Protein AF-A0A7G8V5Z8-F1 (afdb_monomer_lite)

pLDDT: mean 82.26, std 10.38, range [54.16, 94.19]

Sequence (120 aa):
MIQDETIVINNLFGFWTFAGNHSKTILSASDFKAVFPKDSDWPKRIFDLGNGAVPKIGLFKRISAQIGQGDLPDMLTLTESMSSHYNQYLSEAGFTPKMKQLGMIIDLSKVGFIPVLAAY

Structure (mmCIF, N/CA/C/O backbone):
data_AF-A0A7G8V5Z8-F1
#
_entry.id   AF-A0A7G8V5Z8-F1
#
loop_
_atom_site.group_PDB
_atom_site.id
_atom_site.type_symbol
_atom_site.label_atom_id
_atom_site.label_alt_id
_atom_site.label_comp_id
_atom_site.label_asym_id
_atom_site.label_entity_id
_atom_site.label_seq_id
_atom_site.pdbx_PDB_ins_code
_atom_site.Cartn_x
_atom_site.Cartn_y
_atom_site.Cartn_z
_atom_site.occupancy
_atom_site.B_iso_or_equiv
_atom_site.auth_seq_id
_atom_site.auth_comp_id
_atom_site.auth_asym_id
_atom_site.auth_atom_id
_atom_site.pdbx_PDB_model_num
ATOM 1 N N . MET A 1 1 ? 7.266 10.616 -9.674 1.00 60.28 1 MET A N 1
ATOM 2 C CA . MET A 1 1 ? 7.582 9.183 -9.510 1.00 60.28 1 MET A CA 1
ATOM 3 C C . MET A 1 1 ? 8.653 8.843 -10.526 1.00 60.28 1 MET A C 1
ATOM 5 O O . MET A 1 1 ? 8.567 9.357 -11.638 1.00 60.28 1 MET A O 1
ATOM 9 N N . ILE A 1 2 ? 9.672 8.072 -10.156 1.00 71.31 2 ILE A N 1
ATOM 10 C CA . ILE A 1 2 ? 10.695 7.636 -11.121 1.00 71.31 2 ILE A CA 1
ATOM 11 C C . ILE A 1 2 ? 10.095 6.485 -11.950 1.00 71.31 2 ILE A C 1
ATOM 13 O O . ILE A 1 2 ? 9.275 5.716 -11.442 1.00 71.31 2 ILE A O 1
ATOM 17 N N . GLN A 1 3 ? 10.435 6.386 -13.237 1.00 72.62 3 GLN A N 1
ATOM 18 C CA . GLN A 1 3 ? 9.810 5.420 -14.152 1.00 72.62 3 GLN A CA 1
ATOM 19 C C . GLN A 1 3 ? 10.002 3.964 -13.690 1.00 72.62 3 GLN A C 1
ATOM 21 O O . GLN A 1 3 ? 9.035 3.206 -13.652 1.00 72.62 3 GLN A O 1
ATOM 26 N N . ASP A 1 4 ? 11.203 3.603 -13.239 1.00 73.62 4 ASP A N 1
ATOM 27 C CA . ASP A 1 4 ? 11.512 2.242 -12.772 1.00 73.62 4 ASP A CA 1
ATOM 28 C C . ASP A 1 4 ? 10.743 1.873 -11.496 1.00 73.62 4 ASP A C 1
ATOM 30 O O . ASP A 1 4 ? 10.183 0.783 -11.377 1.00 73.62 4 ASP A O 1
ATOM 34 N N . GLU A 1 5 ? 10.640 2.820 -10.561 1.00 75.75 5 GLU A N 1
ATOM 35 C CA . GLU A 1 5 ? 9.837 2.685 -9.342 1.00 75.75 5 GLU A CA 1
ATOM 36 C C . GLU A 1 5 ? 8.360 2.432 -9.677 1.00 75.75 5 GLU A C 1
ATOM 38 O O . GLU A 1 5 ? 7.707 1.597 -9.049 1.00 75.75 5 GLU A O 1
ATOM 43 N N . THR A 1 6 ? 7.857 3.105 -10.714 1.00 75.62 6 THR A N 1
ATOM 44 C CA . THR A 1 6 ? 6.477 2.965 -11.192 1.00 75.62 6 THR A CA 1
ATOM 45 C C . THR A 1 6 ? 6.216 1.563 -11.755 1.00 75.62 6 THR A C 1
ATOM 47 O O . THR A 1 6 ? 5.164 0.980 -11.501 1.00 75.62 6 THR A O 1
ATOM 50 N N . ILE A 1 7 ? 7.169 0.975 -12.485 1.00 75.81 7 ILE A N 1
ATOM 51 C CA . ILE A 1 7 ? 7.021 -0.379 -13.046 1.00 75.81 7 ILE A CA 1
ATOM 52 C C . ILE A 1 7 ? 6.971 -1.424 -11.927 1.00 75.81 7 ILE A C 1
ATOM 54 O O . ILE A 1 7 ? 6.063 -2.259 -11.891 1.00 75.81 7 ILE A O 1
ATOM 58 N N . VAL A 1 8 ? 7.921 -1.365 -10.990 1.00 76.69 8 VAL A N 1
ATOM 59 C CA . VAL A 1 8 ? 7.997 -2.321 -9.875 1.00 76.69 8 VAL A CA 1
ATOM 60 C C . VAL A 1 8 ? 6.748 -2.235 -9.001 1.00 76.69 8 VAL A C 1
ATOM 62 O O . VAL A 1 8 ? 6.163 -3.268 -8.662 1.00 76.69 8 VAL A O 1
ATOM 65 N N . ILE A 1 9 ? 6.302 -1.021 -8.661 1.00 78.81 9 ILE A N 1
ATOM 66 C CA . ILE A 1 9 ? 5.128 -0.858 -7.803 1.00 78.81 9 ILE A CA 1
ATOM 67 C C . ILE A 1 9 ? 3.839 -1.288 -8.509 1.00 78.81 9 ILE A C 1
ATOM 69 O O . ILE A 1 9 ? 3.002 -1.932 -7.883 1.00 78.81 9 ILE A O 1
ATOM 73 N N . ASN A 1 10 ? 3.695 -1.025 -9.811 1.00 81.94 10 ASN A N 1
ATOM 74 C CA . ASN A 1 10 ? 2.520 -1.452 -10.569 1.00 81.94 10 ASN A CA 1
ATOM 75 C C . ASN A 1 10 ? 2.424 -2.977 -10.652 1.00 81.94 10 ASN A C 1
ATOM 77 O O . ASN A 1 10 ? 1.331 -3.521 -10.503 1.00 81.94 10 ASN A O 1
ATOM 81 N N . ASN A 1 11 ? 3.551 -3.676 -10.808 1.00 80.44 11 ASN A N 1
ATOM 82 C CA . ASN A 1 11 ? 3.576 -5.139 -10.744 1.00 80.44 11 ASN A CA 1
ATOM 83 C C . ASN A 1 11 ? 3.133 -5.646 -9.366 1.00 80.44 11 ASN A C 1
ATOM 85 O O . ASN A 1 11 ? 2.311 -6.559 -9.273 1.00 80.44 11 ASN A O 1
ATOM 89 N N . LEU A 1 12 ? 3.628 -5.024 -8.292 1.00 83.50 12 LEU A N 1
ATOM 90 C CA . LEU A 1 12 ? 3.247 -5.377 -6.927 1.00 83.50 12 LEU A CA 1
ATOM 91 C C . LEU A 1 12 ? 1.753 -5.114 -6.666 1.00 83.50 12 LEU A C 1
ATOM 93 O O . LEU A 1 12 ? 1.062 -5.963 -6.108 1.00 83.50 12 LEU A O 1
ATOM 97 N N . PHE A 1 13 ? 1.229 -3.965 -7.092 1.00 87.31 13 PHE A N 1
ATOM 98 C CA . PHE A 1 13 ? -0.190 -3.624 -6.962 1.00 87.31 13 PHE A CA 1
ATOM 99 C C . PHE A 1 13 ? -1.078 -4.530 -7.820 1.00 87.31 13 PHE A C 1
ATOM 101 O O . PHE A 1 13 ? -2.152 -4.936 -7.370 1.00 87.31 13 PHE A O 1
ATOM 108 N N . GLY A 1 14 ? -0.623 -4.900 -9.019 1.00 84.94 14 GLY A N 1
ATOM 109 C CA . GLY A 1 14 ? -1.280 -5.885 -9.876 1.00 84.94 14 GLY A CA 1
ATOM 110 C C . GLY A 1 14 ? -1.377 -7.250 -9.199 1.00 84.94 14 GLY A C 1
ATOM 111 O O . GLY A 1 14 ? -2.460 -7.834 -9.153 1.00 84.94 14 GLY A O 1
ATOM 112 N N . PHE A 1 15 ? -0.285 -7.713 -8.584 1.00 85.94 15 PHE A N 1
ATOM 113 C CA . PHE A 1 15 ? -0.270 -8.945 -7.796 1.00 85.94 15 PHE A CA 1
ATOM 114 C C . PHE A 1 15 ? -1.276 -8.903 -6.636 1.00 85.94 15 PHE A C 1
ATOM 116 O O . PHE A 1 15 ? -2.101 -9.809 -6.511 1.00 85.94 15 PHE A O 1
ATOM 123 N N . TRP A 1 16 ? -1.273 -7.840 -5.823 1.00 87.00 16 TRP A N 1
ATOM 124 C CA . TRP A 1 16 ? -2.216 -7.718 -4.702 1.00 87.00 16 TRP A CA 1
ATOM 125 C C . TRP A 1 16 ? -3.670 -7.612 -5.159 1.00 87.00 16 TRP A C 1
ATOM 127 O O . TRP A 1 16 ? -4.551 -8.196 -4.532 1.00 87.00 16 TRP A O 1
ATOM 137 N N . THR A 1 17 ? -3.923 -6.928 -6.275 1.00 88.69 17 THR A N 1
ATOM 138 C CA . THR A 1 17 ? -5.258 -6.855 -6.881 1.00 88.69 17 THR A CA 1
ATOM 139 C C . THR A 1 17 ? -5.734 -8.240 -7.315 1.00 88.69 17 THR A C 1
ATOM 141 O O . THR A 1 17 ? -6.843 -8.645 -6.972 1.00 88.69 17 THR A O 1
ATOM 144 N N . PHE A 1 18 ? -4.891 -8.996 -8.026 1.00 88.31 18 PHE A N 1
ATOM 145 C CA . PHE A 1 18 ? -5.204 -10.358 -8.457 1.00 88.31 18 PHE A CA 1
ATOM 146 C C . PHE A 1 18 ? -5.498 -11.271 -7.261 1.00 88.31 18 PHE A C 1
ATOM 148 O O . PHE A 1 18 ? -6.549 -11.913 -7.210 1.00 88.31 18 PHE A O 1
ATOM 155 N N . ALA A 1 19 ? -4.607 -11.280 -6.270 1.00 85.94 19 ALA A N 1
ATOM 156 C CA . ALA A 1 19 ? -4.750 -12.113 -5.085 1.00 85.94 19 ALA A CA 1
ATOM 157 C C . ALA A 1 19 ? -5.990 -11.750 -4.250 1.00 85.94 19 ALA A C 1
ATOM 159 O O . ALA A 1 19 ? -6.736 -12.635 -3.822 1.00 85.94 19 ALA A O 1
ATOM 160 N N . GLY A 1 20 ? -6.244 -10.454 -4.051 1.00 87.62 20 GLY A N 1
ATOM 161 C CA . GLY A 1 20 ? -7.413 -9.953 -3.329 1.00 87.62 20 GLY A CA 1
ATOM 162 C C . GLY A 1 20 ? -8.729 -10.303 -4.018 1.00 87.62 20 GLY A C 1
ATOM 163 O O . GLY A 1 20 ? -9.673 -10.730 -3.354 1.00 87.62 20 GLY A O 1
ATOM 164 N N . ASN A 1 21 ? -8.784 -10.185 -5.347 1.00 89.56 21 ASN A N 1
ATOM 165 C CA . ASN A 1 21 ? -9.952 -10.576 -6.138 1.00 89.56 21 ASN A CA 1
ATOM 166 C C . ASN A 1 21 ? -10.210 -12.084 -6.053 1.00 89.56 21 ASN A C 1
ATOM 168 O O . ASN A 1 21 ? -11.340 -12.500 -5.806 1.00 89.56 21 ASN A O 1
ATOM 172 N N . HIS A 1 22 ? -9.168 -12.903 -6.221 1.00 87.00 22 HIS A N 1
ATOM 173 C CA . HIS A 1 22 ? -9.299 -14.361 -6.205 1.00 87.00 22 HIS A CA 1
ATOM 174 C C . HIS A 1 22 ? -9.758 -14.889 -4.838 1.00 87.00 22 HIS A C 1
ATOM 176 O O . HIS A 1 22 ? -10.595 -15.784 -4.760 1.00 87.00 22 HIS A O 1
ATOM 182 N N . SER A 1 23 ? -9.253 -14.290 -3.757 1.00 86.69 23 SER A N 1
ATOM 183 C CA . SER A 1 23 ? -9.610 -14.654 -2.381 1.00 86.69 23 SER A CA 1
ATOM 184 C C . SER A 1 23 ? -10.863 -13.954 -1.841 1.00 86.69 23 SER A C 1
ATOM 186 O O . SER A 1 23 ? -11.302 -14.284 -0.744 1.00 86.69 23 SER A O 1
ATOM 188 N N . LYS A 1 24 ? -11.454 -13.007 -2.587 1.00 88.19 24 LYS A N 1
ATOM 189 C CA . LYS A 1 24 ? -12.566 -12.139 -2.142 1.00 88.19 24 LYS A CA 1
ATOM 190 C C . LYS A 1 24 ? -12.241 -11.315 -0.885 1.00 88.19 24 LYS A C 1
ATOM 192 O O . LYS A 1 24 ? -13.098 -11.101 -0.034 1.00 88.19 24 LYS A O 1
ATOM 197 N N . THR A 1 25 ? -10.999 -10.847 -0.776 1.00 90.00 25 THR A N 1
ATOM 198 C CA . THR A 1 25 ? -10.494 -10.064 0.372 1.00 90.00 25 THR A CA 1
ATOM 199 C C . THR A 1 25 ? -10.086 -8.641 -0.009 1.00 90.00 25 THR A C 1
ATOM 201 O O . THR A 1 25 ? -9.585 -7.891 0.832 1.00 90.00 25 THR A O 1
ATOM 204 N N . ILE A 1 26 ? -10.282 -8.266 -1.278 1.00 91.81 26 ILE A N 1
ATOM 205 C CA . ILE A 1 26 ? -10.048 -6.906 -1.751 1.00 91.81 26 ILE A CA 1
ATOM 206 C C . ILE A 1 26 ? -11.102 -5.953 -1.174 1.00 91.81 26 ILE A C 1
ATOM 208 O O . ILE A 1 26 ? -12.303 -6.212 -1.219 1.00 91.81 26 ILE A O 1
ATOM 212 N N . LEU A 1 27 ? -10.642 -4.813 -0.681 1.00 89.81 27 LEU A N 1
ATOM 213 C CA . LEU A 1 27 ? -11.450 -3.646 -0.371 1.00 89.81 27 LEU A CA 1
ATOM 214 C C . LEU A 1 27 ? -11.071 -2.559 -1.370 1.00 89.81 27 LEU A C 1
ATOM 216 O O . LEU A 1 27 ? -9.891 -2.281 -1.578 1.00 89.81 27 LEU A O 1
ATOM 220 N N . SER A 1 28 ? -12.067 -1.972 -2.025 1.00 87.75 28 SER A N 1
ATOM 221 C CA . SER A 1 28 ? -11.869 -0.885 -2.984 1.00 87.75 28 SER A CA 1
ATOM 222 C C . SER A 1 28 ? -12.700 0.315 -2.558 1.00 87.75 28 SER A C 1
ATOM 224 O O . SER A 1 28 ? -13.919 0.212 -2.427 1.00 87.75 28 SER A O 1
ATOM 226 N N . ALA A 1 29 ? -12.030 1.441 -2.350 1.00 84.31 29 ALA A N 1
ATOM 227 C CA . ALA A 1 29 ? -12.629 2.745 -2.119 1.00 84.31 29 ALA A CA 1
ATOM 228 C C . ALA A 1 29 ? -12.259 3.690 -3.271 1.00 84.31 29 ALA A C 1
ATOM 230 O O . ALA A 1 29 ? -11.465 3.354 -4.151 1.00 84.31 29 ALA A O 1
ATOM 231 N N . SER A 1 30 ? -12.842 4.887 -3.283 1.00 82.00 30 SER A N 1
ATOM 232 C CA . SER A 1 30 ? -12.520 5.897 -4.299 1.00 82.00 30 SER A CA 1
ATOM 233 C C . SER A 1 30 ? -11.093 6.438 -4.174 1.00 82.00 30 SER A C 1
ATOM 235 O O . SER A 1 30 ? -10.550 6.956 -5.146 1.00 82.00 30 SER A O 1
ATOM 237 N N . ASP A 1 31 ? -10.491 6.325 -2.991 1.00 84.75 31 ASP A N 1
ATOM 238 C CA . ASP A 1 31 ? -9.199 6.902 -2.634 1.00 84.75 31 ASP A CA 1
ATOM 239 C C . ASP A 1 31 ? -8.124 5.871 -2.259 1.00 84.75 31 ASP A C 1
ATOM 241 O O . ASP A 1 31 ? -6.967 6.259 -2.089 1.00 84.75 31 ASP A O 1
ATOM 245 N N . PHE A 1 32 ? -8.458 4.580 -2.162 1.00 87.25 32 PHE A N 1
ATOM 246 C CA . PHE A 1 32 ? -7.470 3.521 -1.948 1.00 87.25 32 PHE A CA 1
ATOM 247 C C . PHE A 1 32 ? -7.967 2.122 -2.340 1.00 87.25 32 PHE A C 1
ATOM 249 O O . PHE A 1 32 ? -9.170 1.878 -2.477 1.00 87.25 32 PHE A O 1
ATOM 256 N N . LYS A 1 33 ? -7.032 1.168 -2.422 1.00 90.75 33 LYS A N 1
ATOM 257 C CA . LYS A 1 33 ? -7.319 -0.270 -2.349 1.00 90.75 33 LYS A CA 1
ATOM 258 C C . LYS A 1 33 ? -6.648 -0.903 -1.132 1.00 90.75 33 LYS A C 1
ATOM 260 O O . LYS A 1 33 ? -5.674 -0.399 -0.578 1.00 90.75 33 LYS A O 1
ATOM 265 N N . ALA A 1 34 ? -7.188 -2.020 -0.674 1.00 91.69 34 ALA A N 1
ATOM 266 C CA . ALA A 1 34 ? -6.580 -2.803 0.388 1.00 91.69 34 ALA A CA 1
ATOM 267 C C . ALA A 1 34 ? -6.880 -4.289 0.208 1.00 91.69 34 ALA A C 1
ATOM 269 O O . ALA A 1 34 ? -7.897 -4.662 -0.365 1.00 91.69 34 ALA A O 1
ATOM 270 N N . VAL A 1 35 ? -6.000 -5.139 0.725 1.00 90.19 35 VAL A N 1
ATOM 271 C CA . VAL A 1 35 ? -6.250 -6.572 0.911 1.00 90.19 35 VAL A CA 1
ATOM 272 C C . VAL A 1 35 ? -6.363 -6.777 2.411 1.00 90.19 35 VAL A C 1
ATOM 274 O O . VAL A 1 35 ? -5.428 -6.448 3.148 1.00 90.19 35 VAL A O 1
ATOM 277 N N . PHE A 1 36 ? -7.516 -7.272 2.865 1.00 89.56 36 PHE A N 1
ATOM 278 C CA . PHE A 1 36 ? -7.797 -7.420 4.292 1.00 89.56 36 PHE A CA 1
ATOM 279 C C . PHE A 1 36 ? -8.495 -8.748 4.640 1.00 89.56 36 PHE A C 1
ATOM 281 O O . PHE A 1 36 ? -9.677 -8.774 4.984 1.00 89.56 36 PHE A O 1
ATOM 288 N N . PRO A 1 37 ? -7.772 -9.879 4.586 1.00 83.56 37 PRO A N 1
ATOM 289 C CA . PRO A 1 37 ? -8.271 -11.147 5.103 1.00 83.56 37 PRO A CA 1
ATOM 290 C C . PRO A 1 37 ? -8.274 -11.116 6.640 1.00 83.56 37 PRO A C 1
ATOM 292 O O . PRO A 1 37 ? -7.224 -11.256 7.268 1.00 83.56 37 PRO A O 1
ATOM 295 N N . LYS A 1 38 ? -9.443 -10.903 7.261 1.00 77.44 38 LYS A N 1
ATOM 296 C CA . LYS A 1 38 ? -9.565 -10.726 8.723 1.00 77.44 38 LYS A CA 1
ATOM 297 C C . LYS A 1 38 ? -8.955 -11.890 9.517 1.00 77.44 38 LYS A C 1
ATOM 299 O O . LYS A 1 38 ? -8.156 -11.627 10.414 1.00 77.44 38 LYS A O 1
ATOM 304 N N . ASP A 1 39 ? -9.177 -13.127 9.074 1.00 81.12 39 ASP A N 1
ATOM 305 C CA . ASP A 1 39 ? -8.798 -14.353 9.798 1.00 81.12 39 ASP A CA 1
ATOM 306 C C . ASP A 1 39 ? -7.574 -15.084 9.212 1.00 81.12 39 ASP A C 1
ATOM 308 O O . ASP A 1 39 ? -7.449 -16.300 9.329 1.00 81.12 39 ASP A O 1
ATOM 312 N N . SER A 1 40 ? -6.673 -14.371 8.530 1.00 79.25 40 SER A N 1
ATOM 313 C CA . SER A 1 40 ? -5.483 -14.975 7.918 1.00 79.25 40 SER A CA 1
ATOM 314 C C . SER A 1 40 ? -4.200 -14.253 8.307 1.00 79.25 40 SER A C 1
ATOM 316 O O . SER A 1 40 ? -4.200 -13.034 8.466 1.00 79.25 40 SER A O 1
ATOM 318 N N . ASP A 1 41 ? -3.094 -14.992 8.356 1.00 75.94 41 ASP A N 1
ATOM 319 C CA . ASP A 1 41 ? -1.734 -14.439 8.441 1.00 75.94 41 ASP A CA 1
ATOM 320 C C . ASP A 1 41 ? -1.243 -13.873 7.102 1.00 75.94 41 ASP A C 1
ATOM 322 O O . ASP A 1 41 ? -0.117 -13.384 6.980 1.00 75.94 41 ASP A O 1
ATOM 326 N N . TRP A 1 42 ? -2.086 -13.937 6.069 1.00 75.56 42 TRP A N 1
ATOM 327 C CA . TRP A 1 42 ? -1.795 -13.310 4.796 1.00 75.56 42 TRP A CA 1
ATOM 328 C C . TRP A 1 42 ? -1.525 -11.810 4.954 1.00 75.56 42 TRP A C 1
ATOM 330 O O . TRP A 1 42 ? -2.129 -11.157 5.808 1.00 75.56 42 TRP A O 1
ATOM 340 N N . PRO A 1 43 ? -0.664 -11.224 4.105 1.00 74.00 43 PRO A N 1
ATOM 341 C CA . PRO A 1 43 ? -0.308 -9.823 4.234 1.00 74.00 43 PRO A CA 1
ATOM 342 C C . PRO A 1 43 ? -1.529 -8.904 4.112 1.00 74.00 43 PRO A C 1
ATOM 344 O O . PRO A 1 43 ? -2.102 -8.752 3.035 1.00 74.00 43 PRO A O 1
ATOM 347 N N . LYS A 1 44 ? -1.891 -8.255 5.220 1.00 88.19 44 LYS A N 1
ATOM 348 C CA . LYS A 1 44 ? -2.979 -7.276 5.290 1.00 88.19 44 LYS A CA 1
ATOM 349 C C . LYS A 1 44 ? -2.384 -5.898 5.056 1.00 88.19 44 LYS A C 1
ATOM 351 O O . LYS A 1 44 ? -1.496 -5.488 5.799 1.00 88.19 44 LYS A O 1
ATOM 356 N N . ARG A 1 45 ? -2.798 -5.208 3.996 1.00 91.38 45 ARG A N 1
ATOM 357 C CA . ARG A 1 45 ? -2.214 -3.906 3.655 1.00 91.38 45 ARG A CA 1
ATOM 358 C C . ARG A 1 45 ? -3.112 -3.065 2.771 1.00 91.38 45 ARG A C 1
ATOM 360 O O . ARG A 1 45 ? -3.808 -3.583 1.900 1.00 91.38 45 ARG A O 1
ATOM 367 N N . ILE A 1 46 ? -3.011 -1.761 2.965 1.00 91.50 46 ILE A N 1
ATOM 368 C CA . ILE A 1 46 ? -3.474 -0.731 2.048 1.00 91.50 46 ILE A CA 1
ATOM 369 C C . ILE A 1 46 ? -2.396 -0.560 0.980 1.00 91.50 46 ILE A C 1
ATOM 371 O O . ILE A 1 46 ? -1.204 -0.441 1.287 1.00 91.50 46 ILE A O 1
ATOM 375 N N . PHE A 1 47 ? -2.807 -0.574 -0.278 1.00 86.94 47 PHE A N 1
ATOM 376 C CA . PHE A 1 47 ? -1.950 -0.366 -1.437 1.00 86.94 47 PHE A CA 1
ATOM 377 C C . PHE A 1 47 ? -2.724 0.440 -2.473 1.00 86.94 47 PHE A C 1
ATOM 379 O O . PHE A 1 47 ? -3.944 0.369 -2.510 1.00 86.94 47 PHE A O 1
ATOM 386 N N . ASP A 1 48 ? -2.021 1.191 -3.319 1.00 84.50 48 ASP A N 1
ATOM 387 C CA . ASP A 1 48 ? -2.649 2.028 -4.347 1.00 84.50 48 ASP A CA 1
ATOM 388 C C . ASP A 1 48 ? -3.597 3.107 -3.770 1.00 84.50 48 ASP A C 1
ATOM 390 O O . ASP A 1 48 ? -4.790 2.883 -3.582 1.00 84.50 48 ASP A O 1
ATOM 394 N N . LEU A 1 49 ? -3.067 4.311 -3.511 1.00 84.25 49 LEU A N 1
ATOM 395 C CA . LEU A 1 49 ? -3.825 5.477 -3.021 1.00 84.25 49 LEU A CA 1
ATOM 396 C C . LEU A 1 49 ? -4.581 6.223 -4.142 1.00 84.25 49 LEU A C 1
ATOM 398 O O . LEU A 1 49 ? -4.490 7.446 -4.257 1.00 84.25 49 LEU A O 1
ATOM 402 N N . GLY A 1 50 ? -5.300 5.484 -4.990 1.00 66.00 50 GLY A N 1
ATOM 403 C CA . GLY A 1 50 ? -6.199 6.054 -5.996 1.00 66.00 50 GLY A CA 1
ATOM 404 C C . GLY A 1 50 ? -5.606 6.191 -7.401 1.00 66.00 50 GLY A C 1
ATOM 405 O O . GLY A 1 50 ? -5.726 7.253 -8.011 1.00 66.00 50 GLY A O 1
ATOM 406 N N . ASN A 1 51 ? -5.002 5.125 -7.940 1.00 60.09 51 ASN A N 1
ATOM 407 C CA . ASN A 1 51 ? -4.619 4.975 -9.353 1.00 60.09 51 ASN A CA 1
ATOM 408 C C . ASN A 1 51 ? -3.827 6.180 -9.921 1.00 60.09 51 ASN A C 1
ATOM 410 O O . ASN A 1 51 ? -4.060 6.621 -11.045 1.00 60.09 51 ASN A O 1
ATOM 414 N N . GLY A 1 52 ? -2.899 6.747 -9.146 1.00 56.81 52 GLY A N 1
ATOM 415 C CA . GLY A 1 52 ? -2.050 7.860 -9.595 1.00 56.81 52 GLY A CA 1
ATOM 416 C C . GLY A 1 52 ? -2.638 9.266 -9.415 1.00 56.81 52 GLY A C 1
ATOM 417 O O . GLY A 1 52 ? -1.979 10.241 -9.778 1.00 56.81 52 GLY A O 1
ATOM 418 N N . ALA A 1 53 ? -3.828 9.406 -8.822 1.00 61.84 53 ALA A N 1
ATOM 419 C CA . ALA A 1 53 ? -4.295 10.699 -8.332 1.00 61.84 53 ALA A CA 1
ATOM 420 C C . ALA A 1 53 ? -3.440 11.158 -7.141 1.00 61.84 53 ALA A C 1
ATOM 422 O O . ALA A 1 53 ? -3.034 10.350 -6.311 1.00 61.84 53 ALA A O 1
ATOM 423 N N . VAL A 1 54 ? -3.181 12.464 -7.044 1.00 70.69 54 VAL A N 1
ATOM 424 C CA . VAL A 1 54 ? -2.480 13.081 -5.907 1.00 70.69 54 VAL A CA 1
ATOM 425 C C . VAL A 1 54 ? -3.319 12.861 -4.638 1.00 70.69 54 VAL A C 1
ATOM 427 O O . VAL A 1 54 ? -4.440 13.383 -4.572 1.00 70.69 54 VAL A O 1
ATOM 430 N N . PRO A 1 55 ? -2.818 12.122 -3.625 1.00 75.12 55 PRO A N 1
ATOM 431 C CA . PRO A 1 55 ? -3.504 11.977 -2.350 1.00 75.12 55 PRO A CA 1
ATOM 432 C C . PRO A 1 55 ? -3.939 13.323 -1.773 1.00 75.12 55 PRO A C 1
ATOM 434 O O . PRO A 1 55 ? -3.135 14.243 -1.605 1.00 75.12 55 PRO A O 1
ATOM 437 N N . LYS A 1 56 ? -5.225 13.442 -1.432 1.00 80.31 56 LYS A N 1
ATOM 438 C CA . LYS A 1 56 ? -5.727 14.611 -0.700 1.00 80.31 56 LYS A CA 1
ATOM 439 C C . LYS A 1 56 ? -5.055 14.655 0.673 1.00 80.31 56 LYS A C 1
ATOM 441 O O . LYS A 1 56 ? -4.986 13.631 1.342 1.00 80.31 56 LYS A O 1
ATOM 446 N N . ILE A 1 57 ? -4.669 15.843 1.137 1.00 75.44 57 ILE A N 1
ATOM 447 C CA . ILE A 1 57 ? -3.971 16.061 2.422 1.00 75.44 57 ILE A CA 1
ATOM 448 C C . ILE A 1 57 ? -4.654 15.343 3.608 1.00 75.44 57 ILE A C 1
ATOM 450 O O . ILE A 1 57 ? -3.988 14.764 4.460 1.00 75.44 57 ILE A O 1
ATOM 454 N N . GLY A 1 58 ? -5.991 15.306 3.643 1.00 85.62 58 GLY A N 1
ATOM 455 C CA . GLY A 1 58 ? -6.749 14.630 4.705 1.00 85.62 58 GLY A CA 1
ATOM 456 C C . GLY A 1 58 ? -6.857 13.102 4.595 1.00 85.62 58 GLY A C 1
ATOM 457 O O . GLY A 1 58 ? -7.457 12.490 5.474 1.00 85.62 58 GLY A O 1
ATOM 458 N N . LEU A 1 59 ? -6.337 12.477 3.533 1.00 90.06 59 LEU A N 1
ATOM 459 C CA . LEU A 1 59 ? -6.456 11.033 3.296 1.00 90.06 59 LEU A CA 1
ATOM 460 C C . LEU A 1 59 ? -5.796 10.218 4.411 1.00 90.06 59 LEU A C 1
ATOM 462 O O . LEU A 1 59 ? -6.436 9.347 4.989 1.00 90.06 59 LEU A O 1
ATOM 466 N N . PHE A 1 60 ? -4.551 10.544 4.760 1.00 92.56 60 PHE A N 1
ATOM 467 C CA . PHE A 1 60 ? -3.778 9.787 5.748 1.00 92.56 60 PHE A CA 1
ATOM 468 C C . PHE A 1 60 ? -4.433 9.794 7.134 1.00 92.56 60 PHE A C 1
ATOM 470 O O . PHE A 1 60 ? -4.493 8.757 7.787 1.00 92.56 60 PHE A O 1
ATOM 477 N N . LYS A 1 61 ? -5.018 10.927 7.550 1.00 92.81 61 LYS A N 1
ATOM 478 C CA . LYS A 1 61 ? -5.770 11.020 8.814 1.00 92.81 61 LYS A CA 1
ATOM 479 C C . LYS A 1 61 ? -7.033 10.154 8.798 1.00 92.81 61 LYS A C 1
ATOM 481 O O . LYS A 1 61 ? -7.322 9.500 9.794 1.00 92.81 61 LYS A O 1
ATOM 486 N N . ARG A 1 62 ? -7.761 10.106 7.674 1.00 92.00 62 ARG A N 1
ATOM 487 C CA . ARG A 1 62 ? -8.933 9.221 7.532 1.00 92.00 62 ARG A CA 1
ATOM 488 C C . ARG A 1 62 ? -8.541 7.749 7.589 1.00 92.00 62 ARG A C 1
ATOM 490 O O . ARG A 1 62 ? -9.172 6.999 8.324 1.00 92.00 62 ARG A O 1
ATOM 497 N N . ILE A 1 63 ? -7.492 7.364 6.862 1.00 93.31 63 ILE A N 1
ATOM 498 C CA . ILE A 1 63 ? -6.972 5.993 6.884 1.00 93.31 63 ILE A CA 1
ATOM 499 C C . ILE A 1 63 ? -6.575 5.606 8.312 1.00 93.31 63 ILE A C 1
ATOM 501 O O . ILE A 1 63 ? -7.008 4.572 8.804 1.00 93.31 63 ILE A O 1
ATOM 505 N N . SER A 1 64 ? -5.805 6.454 8.997 1.00 94.19 64 SER A N 1
ATOM 506 C CA . SER A 1 64 ? -5.377 6.219 10.380 1.00 94.19 64 SER A CA 1
ATOM 507 C C . SER A 1 64 ? -6.568 6.016 11.329 1.00 94.19 64 SER A C 1
ATOM 509 O O . SER A 1 64 ? -6.593 5.060 12.103 1.00 94.19 64 SER A O 1
ATOM 511 N N . ALA A 1 65 ? -7.620 6.834 11.200 1.00 93.69 65 ALA A N 1
ATOM 512 C CA . ALA A 1 65 ? -8.843 6.669 11.985 1.00 93.69 65 ALA A CA 1
ATOM 513 C C . ALA A 1 65 ? -9.559 5.331 11.711 1.00 93.69 65 ALA A C 1
ATOM 515 O O . ALA A 1 65 ? -9.985 4.668 12.654 1.00 93.69 65 ALA A O 1
ATOM 516 N N . GLN A 1 66 ? -9.656 4.910 10.446 1.00 92.56 66 GLN A N 1
ATOM 517 C CA . GLN A 1 66 ? -10.273 3.632 10.066 1.00 92.56 66 GLN A CA 1
ATOM 518 C C . GLN A 1 66 ? -9.449 2.418 10.524 1.00 92.56 66 GLN A C 1
ATOM 520 O O . GLN A 1 66 ? -10.019 1.403 10.919 1.00 92.56 66 GLN A O 1
ATOM 525 N N . ILE A 1 67 ? -8.115 2.527 10.539 1.00 93.00 67 ILE A N 1
ATOM 526 C CA . ILE A 1 67 ? -7.236 1.516 11.147 1.00 93.00 67 ILE A CA 1
ATOM 527 C C . ILE A 1 67 ? -7.518 1.416 12.650 1.00 93.00 67 ILE A C 1
ATOM 529 O O . ILE A 1 67 ? -7.710 0.317 13.162 1.00 93.00 67 ILE A O 1
ATOM 533 N N . GLY A 1 68 ? -7.622 2.552 13.351 1.00 91.12 68 GLY A N 1
ATOM 534 C CA . GLY A 1 68 ? -7.956 2.586 14.781 1.00 91.12 68 GLY A CA 1
ATOM 535 C C . GLY A 1 68 ? -9.330 1.992 15.123 1.00 91.12 68 GLY A C 1
ATOM 536 O O . GLY A 1 68 ? -9.536 1.545 16.247 1.00 91.12 68 GLY A O 1
ATOM 537 N N . GLN A 1 69 ? -10.253 1.956 14.157 1.00 92.81 69 GLN A N 1
ATOM 538 C CA . GLN A 1 69 ? -11.579 1.334 14.276 1.00 92.81 69 GLN A CA 1
ATOM 539 C C . GLN A 1 69 ? -11.587 -0.161 13.907 1.00 92.81 69 GLN A C 1
ATOM 541 O O . GLN A 1 69 ? -12.578 -0.843 14.151 1.00 92.81 69 GLN A O 1
ATOM 546 N N . GLY A 1 70 ? -10.491 -0.691 13.353 1.00 88.75 70 GLY A N 1
ATOM 547 C CA . GLY A 1 70 ? -10.403 -2.077 12.881 1.00 88.75 70 GLY A CA 1
ATOM 548 C C . GLY A 1 70 ? -11.045 -2.324 11.509 1.00 88.75 70 GLY A C 1
ATOM 549 O O . GLY A 1 70 ? -11.202 -3.479 11.103 1.00 88.75 70 GLY A O 1
ATOM 550 N N . ASP A 1 71 ? -11.397 -1.261 10.783 1.00 89.25 71 ASP A N 1
ATOM 551 C CA . ASP A 1 71 ? -12.031 -1.339 9.461 1.00 89.25 71 ASP A CA 1
ATOM 552 C C . ASP A 1 71 ? -11.017 -1.521 8.329 1.00 89.25 71 ASP A C 1
ATOM 554 O O . ASP A 1 71 ? -11.358 -2.022 7.255 1.00 89.25 71 ASP A O 1
ATOM 558 N N . LEU A 1 72 ? -9.760 -1.144 8.575 1.00 91.69 72 LEU A N 1
ATOM 559 C CA . LEU A 1 72 ? -8.660 -1.251 7.626 1.00 91.69 72 LEU A CA 1
ATOM 560 C C . LEU A 1 72 ? -7.454 -1.991 8.210 1.00 91.69 72 LEU A C 1
ATOM 562 O O . LEU A 1 72 ? -7.266 -2.013 9.427 1.00 91.69 72 LEU A O 1
ATOM 566 N N . PRO A 1 73 ? -6.607 -2.572 7.341 1.00 90.75 73 PRO A N 1
ATOM 567 C CA . PRO A 1 73 ? -5.360 -3.178 7.775 1.00 90.75 73 PRO A CA 1
ATOM 568 C C . PRO A 1 73 ? -4.352 -2.126 8.250 1.00 90.75 73 PRO A C 1
ATOM 570 O O . PRO A 1 73 ? -4.305 -1.010 7.739 1.00 90.75 73 PRO A O 1
ATOM 573 N N . ASP A 1 74 ? -3.490 -2.521 9.180 1.00 91.12 74 ASP A N 1
ATOM 574 C CA . ASP A 1 74 ? -2.543 -1.663 9.905 1.00 91.12 74 ASP A CA 1
ATOM 575 C C . ASP A 1 74 ? -1.251 -1.325 9.136 1.00 91.12 74 ASP A C 1
ATOM 577 O O . ASP A 1 74 ? -0.355 -0.668 9.668 1.00 91.12 74 ASP A O 1
ATOM 581 N N . MET A 1 75 ? -1.135 -1.752 7.876 1.00 91.44 75 MET A N 1
ATOM 582 C CA . MET A 1 75 ? 0.034 -1.508 7.031 1.00 91.44 75 MET A CA 1
ATOM 583 C C . MET A 1 75 ? -0.339 -0.760 5.753 1.00 91.44 75 MET A C 1
ATOM 585 O O . MET A 1 75 ? -1.256 -1.149 5.034 1.00 91.44 75 MET A O 1
ATOM 589 N N . LEU A 1 76 ? 0.435 0.274 5.421 1.00 90.75 76 LEU A N 1
ATOM 590 C CA . LEU A 1 76 ? 0.324 1.046 4.183 1.00 90.75 76 LEU A CA 1
ATOM 591 C C . LEU A 1 76 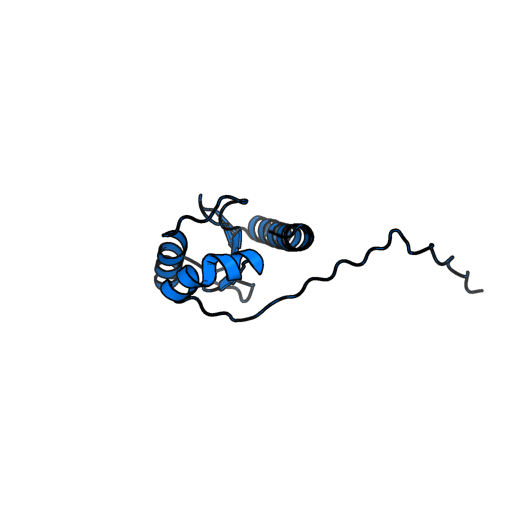? 1.590 0.853 3.340 1.00 90.75 76 LEU A C 1
ATOM 593 O O . LEU A 1 76 ? 2.702 1.047 3.826 1.00 90.75 76 LEU A O 1
ATOM 597 N N . THR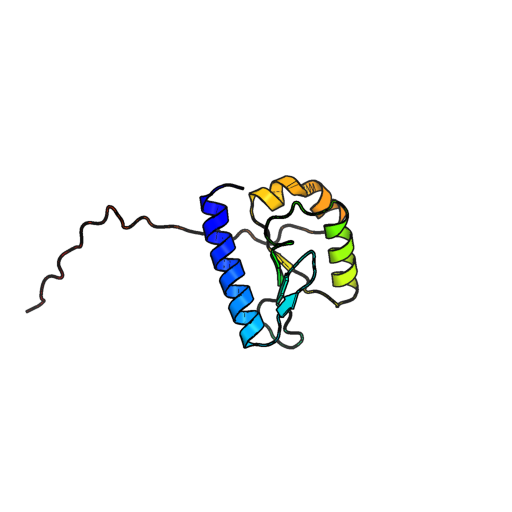 A 1 77 ? 1.426 0.473 2.072 1.00 89.75 77 THR A N 1
ATOM 598 C CA . THR A 1 77 ? 2.532 0.347 1.111 1.00 89.75 77 THR A CA 1
ATOM 599 C C . THR A 1 77 ? 2.558 1.551 0.177 1.00 89.75 77 THR A C 1
ATOM 601 O O . THR A 1 77 ? 1.584 1.808 -0.529 1.00 89.75 77 THR A O 1
ATOM 604 N N . LEU A 1 78 ? 3.689 2.257 0.146 1.00 87.00 78 LEU A N 1
ATOM 605 C CA . LEU A 1 78 ? 3.940 3.406 -0.724 1.00 87.00 78 LEU A CA 1
ATOM 606 C C . LEU A 1 78 ? 5.209 3.191 -1.539 1.00 87.00 78 LEU A C 1
ATOM 608 O O . LEU A 1 78 ? 6.091 2.426 -1.148 1.00 87.00 78 LEU A O 1
ATOM 612 N N . THR A 1 79 ? 5.318 3.923 -2.643 1.00 85.12 79 THR A N 1
ATOM 613 C CA . THR A 1 79 ? 6.606 4.114 -3.305 1.00 85.12 79 THR A CA 1
ATOM 614 C C . THR A 1 79 ? 7.523 4.983 -2.438 1.00 85.12 79 THR A C 1
ATOM 616 O O . THR A 1 79 ? 7.057 5.735 -1.575 1.00 85.12 79 THR A O 1
ATOM 619 N N . GLU A 1 80 ? 8.833 4.911 -2.661 1.00 84.75 80 GLU A N 1
ATOM 620 C CA . GLU A 1 80 ? 9.810 5.731 -1.942 1.00 84.75 80 GLU A CA 1
ATOM 621 C C . GLU A 1 80 ? 9.598 7.222 -2.223 1.00 84.75 80 GLU A C 1
ATOM 623 O O . GLU A 1 80 ? 9.624 8.042 -1.299 1.00 84.75 80 GLU A O 1
ATOM 628 N N . SER A 1 81 ? 9.307 7.577 -3.476 1.00 85.56 81 SER A N 1
ATOM 629 C CA . SER A 1 81 ? 8.997 8.957 -3.851 1.00 85.56 81 SER A CA 1
ATOM 630 C C . SER A 1 81 ? 7.729 9.472 -3.169 1.00 85.56 81 SER A C 1
ATOM 632 O O . SER A 1 81 ? 7.728 10.602 -2.684 1.00 85.56 81 SER A O 1
ATOM 634 N N . MET A 1 82 ? 6.674 8.655 -3.052 1.00 86.44 82 MET A N 1
ATOM 635 C CA . MET A 1 82 ? 5.459 9.029 -2.318 1.00 86.44 82 MET A CA 1
ATOM 636 C C . MET A 1 82 ? 5.710 9.139 -0.815 1.00 86.44 82 MET A C 1
ATOM 638 O O . MET A 1 82 ? 5.279 10.114 -0.202 1.00 86.44 82 MET A O 1
ATOM 642 N N . SER A 1 83 ? 6.429 8.180 -0.225 1.00 88.88 83 SER A N 1
ATOM 643 C CA . SER A 1 83 ? 6.786 8.218 1.197 1.00 88.88 83 SER A CA 1
ATOM 644 C C . SER A 1 83 ? 7.588 9.475 1.535 1.00 88.88 83 SER A C 1
ATOM 646 O O . SER A 1 83 ? 7.342 10.102 2.559 1.00 88.88 83 SER A O 1
ATOM 648 N N . SER A 1 84 ? 8.516 9.864 0.659 1.00 89.75 84 SER A N 1
ATOM 649 C CA . SER A 1 84 ? 9.333 11.067 0.836 1.00 89.75 84 SER A CA 1
ATOM 650 C C . SER A 1 84 ? 8.500 12.337 0.668 1.00 89.75 84 SER A C 1
ATOM 652 O O . SER A 1 84 ? 8.563 13.235 1.503 1.00 89.75 84 SER A O 1
ATOM 654 N N . HIS A 1 85 ? 7.675 12.401 -0.382 1.00 88.31 85 HIS A N 1
ATOM 655 C CA . HIS A 1 85 ? 6.851 13.570 -0.687 1.00 88.31 85 HIS A CA 1
ATOM 656 C C . HIS A 1 85 ? 5.782 13.844 0.385 1.00 88.31 85 HIS A C 1
ATOM 658 O O . HIS A 1 85 ? 5.526 14.998 0.718 1.00 88.31 85 HIS A O 1
ATOM 664 N N . TYR A 1 86 ? 5.180 12.796 0.957 1.00 89.62 86 TYR A N 1
ATOM 665 C CA . TYR A 1 86 ? 4.121 12.909 1.967 1.00 89.62 86 TYR A CA 1
ATOM 666 C C . TYR A 1 86 ? 4.603 12.690 3.408 1.00 89.62 86 TYR A C 1
ATOM 668 O O . TYR A 1 86 ? 3.770 12.546 4.301 1.00 89.62 86 TYR A O 1
ATOM 676 N N . ASN A 1 87 ? 5.917 12.691 3.666 1.00 91.69 87 ASN A N 1
ATOM 677 C CA . ASN A 1 87 ? 6.491 12.324 4.967 1.00 91.69 87 ASN A CA 1
ATOM 678 C C . ASN A 1 87 ? 5.873 13.082 6.158 1.00 91.69 87 ASN A C 1
ATOM 680 O O . ASN A 1 87 ? 5.548 12.481 7.183 1.00 91.69 87 ASN A O 1
ATOM 684 N N . GLN A 1 88 ? 5.656 14.393 6.010 1.00 92.62 88 GLN A N 1
ATOM 685 C CA . GLN A 1 88 ? 5.025 15.201 7.056 1.00 92.62 88 GLN A CA 1
ATOM 686 C C . GLN A 1 88 ? 3.592 14.730 7.345 1.00 92.62 88 GLN A C 1
ATOM 688 O O . GLN A 1 88 ? 3.249 14.482 8.497 1.00 92.62 88 GLN A O 1
ATOM 693 N N . TYR A 1 89 ? 2.768 14.545 6.312 1.00 92.12 89 TYR A N 1
ATOM 694 C CA . TYR A 1 89 ? 1.376 14.114 6.470 1.00 92.12 89 TYR A CA 1
ATOM 695 C C . TYR A 1 89 ? 1.257 12.689 7.017 1.00 92.12 89 TYR A C 1
ATOM 697 O O . TYR A 1 89 ? 0.333 12.396 7.775 1.00 92.12 89 TYR A O 1
ATOM 705 N N . LEU A 1 90 ? 2.193 11.810 6.648 1.00 93.12 90 LEU A N 1
ATOM 706 C CA . LEU A 1 90 ? 2.300 10.461 7.199 1.00 93.12 90 LEU A CA 1
ATOM 707 C C . LEU A 1 90 ? 2.617 10.511 8.697 1.00 93.12 90 LEU A C 1
ATOM 709 O O . LEU A 1 90 ? 1.923 9.874 9.489 1.00 93.12 90 LEU A O 1
ATOM 713 N N . SER A 1 91 ? 3.599 11.327 9.083 1.00 93.25 91 SER A N 1
ATOM 714 C CA . SER A 1 91 ? 4.004 11.505 10.482 1.00 93.25 91 SER A CA 1
ATOM 715 C C . SER A 1 91 ? 2.878 12.108 11.328 1.00 93.25 91 SER A C 1
ATOM 717 O O . SER A 1 91 ? 2.570 11.597 12.400 1.00 93.25 91 SER A O 1
ATOM 719 N N . GLU A 1 92 ? 2.197 13.144 10.826 1.00 94.19 92 GLU A N 1
ATOM 720 C CA . GLU A 1 92 ? 1.037 13.760 11.492 1.00 94.19 92 GLU A CA 1
ATOM 721 C C . GLU A 1 92 ? -0.149 12.800 11.664 1.00 94.19 92 GLU A C 1
ATOM 723 O O . GLU A 1 92 ? -0.976 12.993 12.554 1.00 94.19 92 GLU A O 1
ATOM 728 N N . ALA A 1 93 ? -0.265 11.789 10.801 1.00 93.56 93 ALA A N 1
ATOM 729 C CA . ALA A 1 93 ? -1.282 10.747 10.899 1.00 93.56 93 ALA A CA 1
ATOM 730 C C . ALA A 1 93 ? -0.835 9.540 11.750 1.00 93.56 93 ALA A C 1
ATOM 732 O O . ALA A 1 93 ? -1.614 8.600 11.915 1.00 93.56 93 ALA A O 1
ATOM 733 N N . GLY A 1 94 ? 0.383 9.567 12.305 1.00 93.94 94 GLY A N 1
ATOM 734 C CA . GLY A 1 94 ? 0.920 8.527 13.185 1.00 93.94 94 GLY A CA 1
ATOM 735 C C . GLY A 1 94 ? 1.560 7.335 12.470 1.00 93.94 94 GLY A C 1
ATOM 736 O O . GLY A 1 94 ? 1.857 6.334 13.119 1.00 93.94 94 GLY A O 1
ATOM 737 N N . PHE A 1 95 ? 1.789 7.409 11.156 1.00 93.12 95 PHE A N 1
ATOM 738 C CA . PHE A 1 95 ? 2.482 6.345 10.428 1.00 93.12 95 PHE A CA 1
ATOM 739 C C . PHE A 1 95 ? 3.988 6.394 10.686 1.00 93.12 95 PHE A C 1
ATOM 741 O O . PHE A 1 95 ? 4.608 7.455 10.609 1.00 93.12 95 PHE A O 1
ATOM 748 N N . THR A 1 96 ? 4.592 5.229 10.923 1.00 91.62 96 THR A N 1
ATOM 749 C CA . THR A 1 96 ? 6.041 5.081 11.089 1.00 91.62 96 THR A CA 1
ATOM 750 C C . THR A 1 96 ? 6.618 4.135 10.029 1.00 91.62 96 THR A C 1
ATOM 752 O O . THR A 1 96 ? 5.989 3.129 9.683 1.00 91.62 96 THR A O 1
ATOM 755 N N . PRO A 1 97 ? 7.811 4.424 9.474 1.00 89.12 97 PRO A N 1
ATOM 756 C CA . PRO A 1 97 ? 8.469 3.504 8.552 1.00 89.12 97 PRO A CA 1
ATOM 757 C C . PRO A 1 97 ? 8.792 2.171 9.240 1.00 89.12 97 PRO A C 1
ATOM 759 O O . PRO A 1 97 ? 9.494 2.145 10.248 1.00 89.12 97 PRO A O 1
ATOM 762 N N . LYS A 1 98 ? 8.307 1.058 8.677 1.00 87.81 98 LYS A N 1
ATOM 763 C CA . LYS A 1 98 ? 8.558 -0.299 9.200 1.00 87.81 98 LYS A CA 1
ATOM 764 C C . LYS A 1 98 ? 9.641 -1.046 8.425 1.00 87.81 98 LYS A C 1
ATOM 766 O O . LYS A 1 98 ? 10.505 -1.678 9.021 1.00 87.81 98 LYS A O 1
ATOM 771 N N . MET A 1 99 ? 9.582 -1.007 7.095 1.00 86.19 99 MET A N 1
ATOM 772 C CA . MET A 1 99 ? 10.553 -1.662 6.217 1.00 86.19 99 MET A CA 1
ATOM 773 C C . MET A 1 99 ? 10.586 -0.999 4.839 1.00 86.19 99 MET A C 1
ATOM 775 O O . MET A 1 99 ? 9.599 -0.401 4.411 1.00 86.19 99 MET A O 1
ATOM 779 N N . LYS A 1 100 ? 11.702 -1.166 4.126 1.00 83.19 100 LYS A N 1
ATOM 780 C CA . LYS A 1 100 ? 11.860 -0.794 2.716 1.00 83.19 100 LYS A CA 1
ATOM 781 C C . LYS A 1 100 ? 12.137 -2.060 1.908 1.00 83.19 100 LYS A C 1
ATOM 783 O O . LYS A 1 100 ? 13.065 -2.795 2.232 1.00 83.19 100 LYS A O 1
ATOM 788 N N . GLN A 1 101 ? 11.342 -2.316 0.872 1.00 74.81 101 GLN A N 1
ATOM 789 C CA . GLN A 1 101 ? 11.572 -3.425 -0.056 1.00 74.81 101 GLN A CA 1
ATOM 790 C C . GLN A 1 101 ? 12.194 -2.877 -1.342 1.00 74.81 101 GLN A C 1
ATOM 792 O O . GLN A 1 101 ? 11.615 -2.006 -1.985 1.00 74.81 101 GLN A O 1
ATOM 797 N N . LEU A 1 102 ? 13.376 -3.375 -1.701 1.00 72.62 102 LEU A N 1
ATOM 798 C CA . LEU A 1 102 ? 14.055 -3.015 -2.945 1.00 72.62 102 LEU A CA 1
ATOM 799 C C . LEU A 1 102 ? 13.674 -4.020 -4.039 1.00 72.62 102 LEU A C 1
ATOM 801 O O . LEU A 1 102 ? 13.726 -5.229 -3.815 1.00 72.62 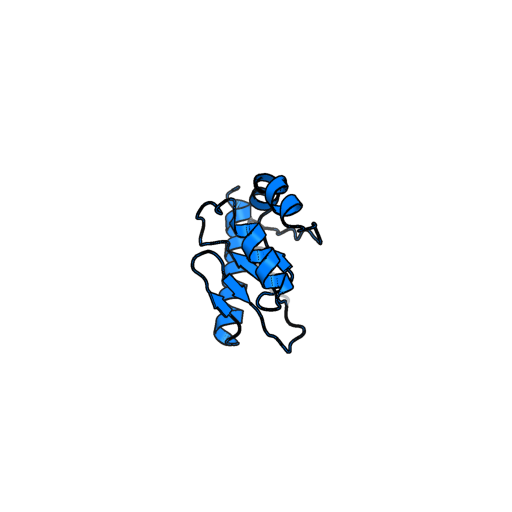102 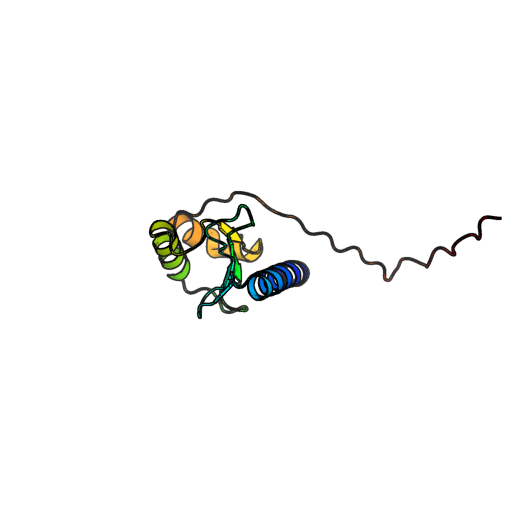LEU A O 1
ATOM 805 N N . GLY A 1 103 ? 13.273 -3.519 -5.208 1.00 66.31 103 GLY A N 1
ATOM 806 C CA . GLY A 1 103 ? 13.110 -4.321 -6.422 1.00 66.31 103 GLY A CA 1
ATOM 807 C C . GLY A 1 103 ? 14.377 -4.288 -7.275 1.00 66.31 103 GLY A C 1
ATOM 808 O O . GLY A 1 103 ? 15.142 -3.329 -7.209 1.00 66.31 103 GLY A O 1
ATOM 809 N N . MET A 1 104 ? 14.586 -5.321 -8.093 1.00 66.50 104 MET A N 1
ATOM 810 C CA . MET A 1 104 ? 15.668 -5.379 -9.076 1.00 66.50 104 MET A CA 1
ATOM 811 C C . MET A 1 104 ? 15.076 -5.699 -10.448 1.00 66.50 104 MET A C 1
ATOM 813 O O . MET A 1 104 ? 14.346 -6.679 -10.592 1.00 66.50 104 MET A O 1
ATOM 817 N N . ILE A 1 105 ? 15.398 -4.879 -11.447 1.00 68.38 105 ILE A N 1
ATOM 818 C CA . ILE A 1 105 ? 15.120 -5.159 -12.858 1.00 68.38 105 ILE A CA 1
ATOM 819 C C . ILE A 1 105 ? 16.452 -5.544 -13.493 1.00 68.38 105 ILE A C 1
ATOM 821 O O . ILE A 1 105 ? 17.411 -4.778 -13.433 1.00 68.38 105 ILE A O 1
ATOM 825 N N . ILE A 1 106 ? 16.516 -6.739 -14.075 1.00 71.19 106 ILE A N 1
ATOM 826 C CA . ILE A 1 106 ? 17.681 -7.193 -14.834 1.00 71.19 106 ILE A CA 1
ATOM 827 C C . ILE A 1 106 ? 17.346 -7.036 -16.316 1.00 71.19 106 ILE A C 1
ATOM 829 O O . ILE A 1 106 ? 16.412 -7.665 -16.811 1.00 71.19 106 ILE A O 1
ATOM 833 N N . ASP A 1 107 ? 18.106 -6.199 -17.020 1.00 75.25 107 ASP A N 1
ATOM 834 C CA . ASP A 1 107 ? 17.999 -6.056 -18.470 1.00 75.25 107 ASP A CA 1
ATOM 835 C C . ASP A 1 107 ? 18.687 -7.237 -19.171 1.00 75.25 107 ASP A C 1
ATOM 837 O O . ASP A 1 107 ? 19.906 -7.400 -19.100 1.00 75.25 107 ASP A O 1
ATOM 841 N N . LEU A 1 108 ? 17.892 -8.062 -19.854 1.00 79.81 108 LEU A N 1
ATOM 842 C CA . LEU A 1 108 ? 18.376 -9.213 -20.618 1.00 79.81 108 LEU A CA 1
ATOM 843 C C . LEU A 1 108 ? 18.562 -8.908 -22.110 1.00 79.81 108 LEU A C 1
ATOM 845 O O . LEU A 1 108 ? 19.051 -9.764 -22.841 1.00 79.81 108 LEU A O 1
ATOM 849 N N . SER A 1 109 ? 18.221 -7.703 -22.580 1.00 79.12 109 SER A N 1
ATOM 850 C CA . SER A 1 109 ? 18.292 -7.345 -24.008 1.00 79.12 109 SER A CA 1
ATOM 851 C C . SER A 1 109 ? 19.714 -7.394 -24.577 1.00 79.12 109 SER A C 1
ATOM 853 O O . SER A 1 109 ? 19.900 -7.543 -25.783 1.00 79.12 109 SER A O 1
ATOM 855 N N . LYS A 1 110 ? 20.723 -7.303 -23.703 1.00 74.50 110 LYS A N 1
ATOM 856 C CA . LYS A 1 110 ? 22.150 -7.389 -24.044 1.00 74.50 110 LYS A CA 1
ATOM 857 C C . LYS A 1 110 ? 22.776 -8.744 -23.730 1.00 74.50 110 LYS A C 1
ATOM 859 O O . LYS A 1 110 ? 23.965 -8.937 -23.982 1.00 74.50 110 LYS A O 1
ATOM 864 N N . VAL A 1 111 ? 22.008 -9.675 -23.168 1.00 72.56 111 VAL A N 1
ATOM 865 C CA . VAL A 1 111 ? 22.495 -11.024 -22.897 1.00 72.56 111 VAL A CA 1
ATOM 866 C C . VAL A 1 111 ? 22.404 -11.798 -24.205 1.00 72.56 111 VAL A C 1
ATOM 868 O O . VAL A 1 111 ? 21.325 -12.198 -24.635 1.00 72.56 111 VAL A O 1
ATOM 871 N N . GLY A 1 112 ? 23.545 -11.984 -24.871 1.00 65.00 112 GLY A N 1
ATOM 872 C CA . GLY A 1 112 ? 23.636 -12.945 -25.966 1.00 65.00 112 GLY A CA 1
ATOM 873 C C . GLY A 1 112 ? 23.221 -14.319 -25.442 1.00 65.00 112 GLY A C 1
ATOM 874 O O . GLY A 1 112 ? 23.726 -14.749 -24.405 1.00 65.00 112 GLY A O 1
ATOM 875 N N . PHE A 1 113 ? 22.274 -14.982 -26.112 1.00 63.19 113 PHE A N 1
ATOM 876 C CA . PHE A 1 113 ? 21.844 -16.328 -25.736 1.00 63.19 113 PHE A CA 1
ATOM 877 C C . PHE A 1 113 ? 23.072 -17.237 -25.671 1.00 63.19 113 PHE A C 1
ATOM 879 O O . PHE A 1 113 ? 23.706 -17.490 -26.694 1.00 63.19 113 PHE A O 1
ATOM 886 N N . ILE A 1 114 ? 23.420 -17.706 -24.470 1.00 65.00 114 ILE A N 1
ATOM 887 C CA . ILE A 1 114 ? 24.455 -18.723 -24.305 1.00 65.00 114 ILE A CA 1
ATOM 888 C C . ILE A 1 114 ? 23.885 -19.985 -24.961 1.00 65.00 114 ILE A C 1
ATOM 890 O O . ILE A 1 114 ? 22.860 -20.485 -24.485 1.00 65.00 114 ILE A O 1
ATOM 894 N N . PRO A 1 115 ? 24.472 -20.480 -26.066 1.00 60.25 115 PRO A N 1
ATOM 895 C CA . PRO A 1 115 ? 24.001 -21.706 -26.680 1.00 60.25 115 PRO A CA 1
ATOM 896 C C . PRO A 1 115 ? 24.112 -22.812 -25.638 1.00 60.25 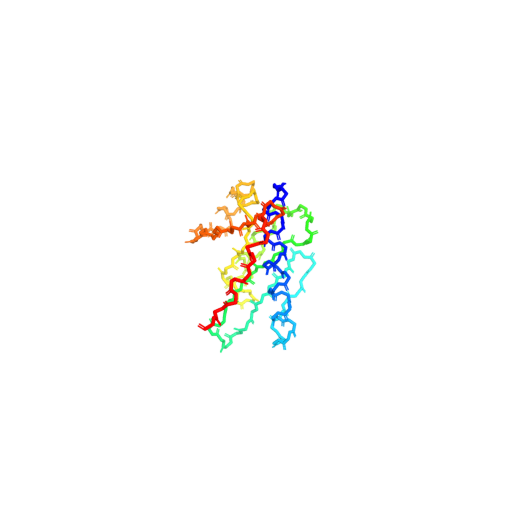115 PRO A C 1
ATOM 898 O O . PRO A 1 115 ? 25.161 -22.977 -25.012 1.00 60.25 115 PRO A O 1
ATOM 901 N N . VAL A 1 116 ? 23.027 -23.554 -25.432 1.00 65.12 116 VAL A N 1
ATOM 902 C CA . VAL A 1 116 ? 23.057 -24.744 -24.586 1.00 65.12 116 VAL A CA 1
ATOM 903 C C . VAL A 1 116 ? 24.051 -25.707 -25.232 1.00 65.12 116 VAL A C 1
ATOM 905 O O . VAL A 1 116 ? 23.787 -26.232 -26.314 1.00 65.12 116 VAL A O 1
ATOM 908 N N . LEU A 1 117 ? 25.218 -25.899 -24.612 1.00 60.88 117 LEU A N 1
ATOM 909 C CA . LEU A 1 117 ? 26.122 -26.976 -24.999 1.00 60.88 117 LEU A CA 1
ATOM 910 C C . LEU A 1 117 ? 25.361 -28.276 -24.746 1.00 60.88 117 LEU A C 1
ATOM 912 O O . LEU A 1 117 ? 25.052 -28.599 -23.599 1.00 60.88 117 LEU A O 1
ATOM 916 N N . ALA A 1 118 ? 25.003 -28.975 -25.823 1.00 56.84 118 ALA A N 1
ATOM 917 C CA . ALA A 1 118 ? 24.438 -30.308 -25.736 1.00 56.84 118 ALA A CA 1
ATOM 918 C C . ALA A 1 118 ? 25.433 -31.183 -24.961 1.00 56.84 118 ALA A C 1
ATOM 920 O O . ALA A 1 118 ? 26.536 -31.449 -25.440 1.00 56.84 118 ALA A O 1
ATOM 921 N N . ALA A 1 119 ? 25.069 -31.551 -23.734 1.00 58.12 119 ALA A N 1
ATOM 922 C CA . ALA A 1 119 ? 25.799 -32.544 -22.971 1.00 58.12 119 ALA A CA 1
ATOM 923 C C . ALA A 1 119 ? 25.610 -33.892 -23.681 1.00 58.12 119 ALA A C 1
ATOM 925 O O . ALA A 1 119 ? 24.477 -34.361 -23.808 1.00 58.12 119 ALA A O 1
ATOM 926 N N . TYR A 1 120 ? 26.711 -34.437 -24.201 1.00 54.16 120 TYR A N 1
ATOM 927 C CA . TYR A 1 120 ? 26.819 -35.830 -24.634 1.00 54.16 120 TYR A CA 1
ATOM 928 C C . TYR A 1 120 ? 27.065 -36.730 -23.424 1.00 54.16 120 TYR A C 1
ATOM 930 O O . TYR A 1 120 ? 27.825 -36.295 -22.526 1.00 54.16 120 TYR A O 1
#

Foldseek 3Di:
DDPVLVVVQVVVVVVLVVVCVVVVQWDDDQQWIWRPPPPDPPDTEIGDRHPPPDHDLCNLLVQLVCVVVVNGDPYYDDGPVNCVVCVVSCVVSPHDDDDDDDDDDDDCVPPDPPPPPPDD

Radius of gyration: 18.23 Å; chains: 1; bounding box: 39×52×42 Å

Secondary structure (DSSP, 8-state):
--HHHHHHHHHHHHHHHHHHHHHT-EEE-SS-EEE--TT-SS--EEE-SSTTPPPPTTHHHHHHHHHHTTSS-S-B---HHHHHHTHHHHHHTT------PPP---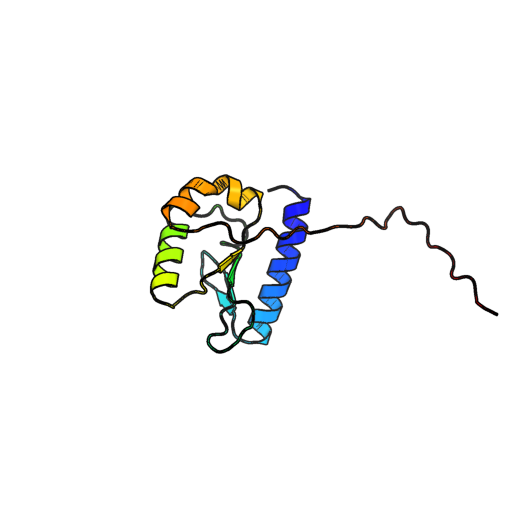--TT----------